Protein AF-A0AAD4GEZ9-F1 (afdb_monomer)

Secondary structure (DSSP, 8-state):
-HHHHHHHHHTTEE-----GGGEEEEEETTEEEEEE---TT-EEPP---SS-------

Solvent-accessible surface area (backbone atoms only — not comparable to full-atom values): 3854 Å² total; per-residue (Å²): 102,69,63,66,54,50,54,35,43,76,71,14,35,43,52,85,59,91,51,75,89,32,50,46,74,45,74,60,85,94,43,82,43,70,41,84,49,73,65,87,63,46,43,81,48,82,66,72,75,94,70,83,82,90,79,89,85,133

Structure (mmCIF, N/CA/C/O backbone):
data_AF-A0AAD4GEZ9-F1
#
_entry.id   AF-A0AAD4GEZ9-F1
#
loop_
_atom_site.group_PDB
_atom_site.id
_atom_site.type_symbol
_atom_site.label_atom_id
_atom_site.label_alt_id
_atom_site.label_comp_id
_atom_site.label_asym_id
_atom_site.label_entity_id
_atom_site.label_seq_id
_atom_site.pdbx_PDB_ins_code
_atom_site.Cartn_x
_atom_site.Cartn_y
_atom_site.Cartn_z
_atom_site.occupancy
_atom_site.B_iso_or_equiv
_atom_site.auth_seq_id
_atom_site.auth_comp_id
_atom_site.auth_asym_id
_atom_site.auth_atom_id
_atom_site.pdbx_PDB_model_num
ATOM 1 N N . MET A 1 1 ? -2.214 -1.998 7.285 1.00 55.78 1 MET A N 1
ATOM 2 C CA . MET A 1 1 ? -1.416 -1.594 6.100 1.00 55.78 1 MET A CA 1
ATOM 3 C C . MET A 1 1 ? -0.517 -2.722 5.600 1.00 55.78 1 MET A C 1
ATOM 5 O O . MET A 1 1 ? -0.592 -3.043 4.421 1.00 55.78 1 MET A O 1
ATOM 9 N N . PHE A 1 2 ? 0.283 -3.350 6.474 1.00 60.28 2 PHE A N 1
ATOM 10 C CA . PHE A 1 2 ? 1.197 -4.438 6.089 1.00 60.28 2 PHE A CA 1
ATOM 11 C C . PHE A 1 2 ? 0.508 -5.637 5.428 1.00 60.28 2 PHE A C 1
ATOM 13 O O . PHE A 1 2 ? 1.062 -6.197 4.492 1.00 60.28 2 PHE A O 1
ATOM 20 N N . GLU A 1 3 ? -0.711 -5.983 5.846 1.00 76.56 3 GLU A N 1
ATOM 21 C CA . GLU A 1 3 ? -1.432 -7.141 5.306 1.00 76.56 3 GLU A CA 1
ATOM 22 C C . GLU A 1 3 ? -1.854 -6.959 3.840 1.00 76.56 3 GLU A C 1
ATOM 24 O O . GLU A 1 3 ? -1.582 -7.825 3.018 1.00 76.56 3 GLU A O 1
ATOM 29 N N . GLY A 1 4 ? -2.397 -5.795 3.464 1.00 78.00 4 GLY A N 1
ATOM 30 C CA . GLY A 1 4 ? -2.758 -5.511 2.067 1.00 78.00 4 GLY A CA 1
ATOM 31 C C . GLY A 1 4 ? -1.549 -5.497 1.125 1.00 78.00 4 GLY A C 1
ATOM 32 O O . GLY A 1 4 ? -1.597 -6.078 0.042 1.00 78.00 4 GLY A O 1
ATOM 33 N N . HIS A 1 5 ? -0.433 -4.901 1.560 1.00 84.75 5 HIS A N 1
ATOM 34 C CA . HIS A 1 5 ? 0.823 -4.942 0.803 1.00 84.75 5 HIS A CA 1
ATOM 35 C C . HIS A 1 5 ? 1.386 -6.368 0.701 1.00 84.75 5 HIS A C 1
ATOM 37 O O . HIS A 1 5 ? 1.831 -6.784 -0.365 1.00 84.75 5 HIS A O 1
ATOM 43 N N . TYR A 1 6 ? 1.356 -7.132 1.796 1.00 84.88 6 TYR A N 1
ATOM 44 C CA . TYR A 1 6 ? 1.842 -8.510 1.825 1.00 84.88 6 TYR A CA 1
ATOM 45 C C . TYR A 1 6 ? 1.033 -9.429 0.900 1.00 84.88 6 TYR A C 1
ATOM 47 O O . TYR A 1 6 ? 1.616 -10.203 0.140 1.00 84.88 6 TYR A O 1
ATOM 55 N N . VAL A 1 7 ? -0.298 -9.297 0.898 1.00 87.62 7 VAL A N 1
ATOM 56 C CA . VAL A 1 7 ? -1.178 -10.020 -0.030 1.00 87.62 7 VAL A CA 1
ATOM 57 C C . VAL A 1 7 ? -0.854 -9.649 -1.474 1.00 87.62 7 VAL A C 1
ATOM 59 O O . VAL A 1 7 ? -0.700 -10.547 -2.300 1.00 87.62 7 VAL A O 1
ATOM 62 N N . ALA A 1 8 ? -0.690 -8.360 -1.787 1.00 87.06 8 ALA A N 1
ATOM 63 C CA . ALA A 1 8 ? -0.296 -7.922 -3.125 1.00 87.06 8 ALA A CA 1
ATOM 64 C C . ALA A 1 8 ? 1.041 -8.556 -3.552 1.00 87.06 8 ALA A C 1
ATOM 66 O O . ALA A 1 8 ? 1.126 -9.148 -4.628 1.00 87.06 8 ALA A O 1
ATOM 67 N N . TRP A 1 9 ? 2.045 -8.536 -2.672 1.00 88.25 9 TRP A N 1
ATOM 68 C CA . TRP A 1 9 ? 3.356 -9.131 -2.929 1.00 88.25 9 TRP A CA 1
ATOM 69 C C . TRP A 1 9 ? 3.282 -10.639 -3.203 1.00 88.25 9 TRP A C 1
ATOM 71 O O . TRP A 1 9 ? 3.865 -11.101 -4.183 1.00 88.25 9 TRP A O 1
ATOM 81 N N . LYS A 1 10 ? 2.510 -11.402 -2.413 1.00 89.75 10 LYS A N 1
ATOM 82 C CA . LYS A 1 10 ? 2.28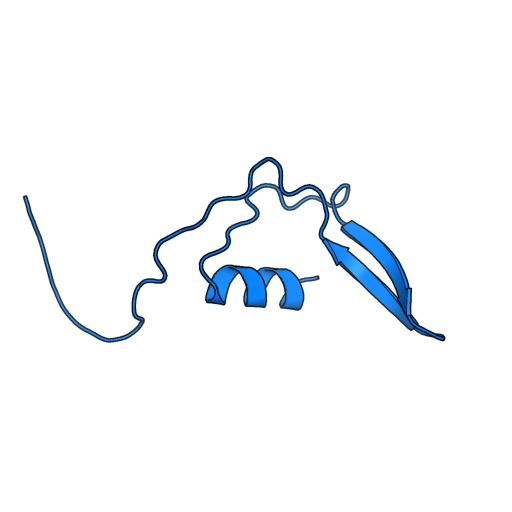9 -12.842 -2.653 1.00 89.75 10 LYS A CA 1
ATOM 83 C C . LYS A 1 10 ? 1.607 -13.138 -3.995 1.00 89.75 10 LYS A C 1
ATOM 85 O O . LYS A 1 10 ? 1.794 -14.220 -4.536 1.00 89.75 10 LYS A O 1
ATOM 90 N N . HIS A 1 11 ? 0.878 -12.177 -4.560 1.00 89.50 11 HIS A N 1
ATOM 91 C CA . HIS A 1 11 ? 0.284 -12.2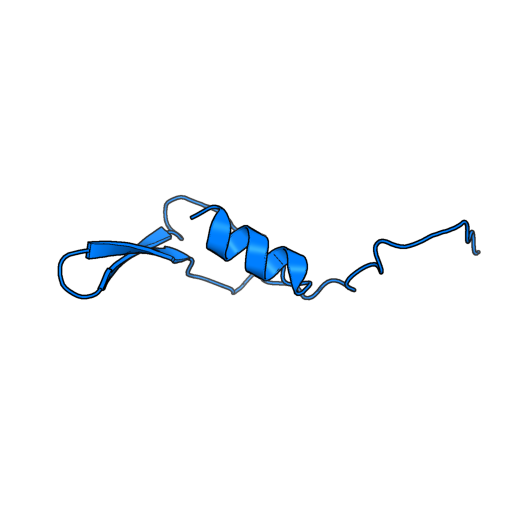67 -5.900 1.00 89.50 11 HIS A CA 1
ATOM 92 C C . HIS A 1 11 ? 1.167 -11.636 -6.992 1.00 89.50 11 HIS A C 1
ATOM 94 O O . HIS A 1 11 ? 0.692 -11.339 -8.091 1.00 89.50 11 HIS A O 1
ATOM 100 N N . GLY A 1 12 ? 2.451 -11.407 -6.700 1.00 92.38 12 GLY A N 1
ATOM 101 C CA . GLY A 1 12 ? 3.413 -10.848 -7.644 1.00 92.38 12 GLY A CA 1
ATOM 102 C C . GLY A 1 12 ? 3.198 -9.364 -7.927 1.00 92.38 12 GLY A C 1
ATOM 103 O O . GLY A 1 12 ? 3.677 -8.872 -8.940 1.00 92.38 12 GLY A O 1
ATOM 104 N N . ILE A 1 13 ? 2.473 -8.633 -7.081 1.00 91.94 13 ILE A N 1
ATOM 105 C CA . ILE A 1 13 ? 2.217 -7.199 -7.243 1.00 91.94 13 ILE A CA 1
ATOM 106 C C . ILE A 1 13 ? 3.117 -6.426 -6.281 1.00 91.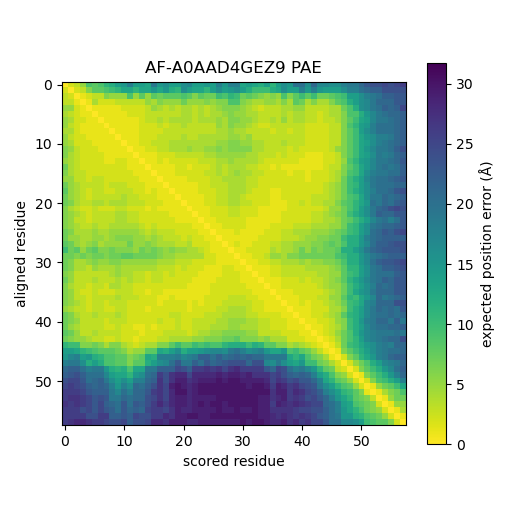94 13 ILE A C 1
ATOM 108 O O . ILE A 1 13 ? 2.990 -6.529 -5.063 1.00 91.94 13 ILE A O 1
ATOM 112 N N . GLN A 1 14 ? 4.009 -5.609 -6.830 1.00 92.81 14 GLN A N 1
ATOM 113 C CA . GLN A 1 14 ? 4.847 -4.691 -6.066 1.00 92.81 14 GLN A CA 1
ATOM 114 C C . GLN A 1 14 ? 4.340 -3.262 -6.251 1.00 92.81 14 GLN A C 1
ATOM 116 O O . GLN A 1 14 ? 4.348 -2.755 -7.369 1.00 92.81 14 GLN A O 1
ATOM 121 N N . HIS A 1 15 ? 3.937 -2.597 -5.163 1.00 92.56 15 HIS A N 1
ATOM 122 C CA . HIS A 1 15 ? 3.427 -1.217 -5.204 1.00 92.56 15 HIS A CA 1
ATOM 123 C C . HIS A 1 15 ? 4.511 -0.192 -5.579 1.00 92.56 15 HIS A C 1
ATOM 125 O O . HIS A 1 15 ? 4.265 0.747 -6.328 1.00 92.56 15 HIS A O 1
ATOM 131 N N . ARG A 1 16 ? 5.731 -0.398 -5.059 1.00 93.31 16 ARG A N 1
ATOM 132 C CA . ARG A 1 16 ? 6.954 0.411 -5.257 1.00 93.31 16 ARG A CA 1
ATOM 133 C C . ARG A 1 16 ? 6.919 1.875 -4.796 1.00 93.31 16 ARG A C 1
ATOM 135 O O . ARG A 1 16 ? 7.975 2.493 -4.776 1.00 93.31 16 ARG A O 1
ATOM 142 N N . ASP A 1 17 ? 5.774 2.390 -4.360 1.00 93.94 17 ASP A N 1
ATOM 143 C CA . ASP A 1 17 ? 5.663 3.725 -3.755 1.00 93.94 17 ASP A CA 1
ATOM 144 C C . ASP A 1 17 ? 4.868 3.687 -2.438 1.00 93.94 17 ASP A C 1
ATOM 146 O O . ASP A 1 17 ? 3.692 4.042 -2.377 1.00 93.94 17 ASP A O 1
ATOM 150 N N . I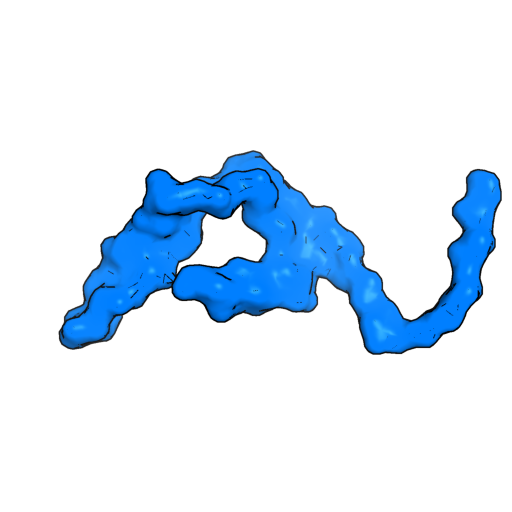LE A 1 18 ? 5.472 3.129 -1.384 1.00 91.19 18 ILE A N 1
ATOM 151 C CA . ILE A 1 18 ? 4.842 3.037 -0.059 1.00 91.19 18 ILE A CA 1
ATOM 152 C C . ILE A 1 18 ? 5.239 4.255 0.770 1.00 91.19 18 ILE A C 1
ATOM 154 O O . ILE A 1 18 ? 6.352 4.336 1.287 1.00 91.19 18 ILE A O 1
ATOM 158 N N . THR A 1 19 ? 4.299 5.182 0.925 1.00 92.31 19 THR A N 1
ATOM 159 C CA . THR A 1 19 ? 4.465 6.419 1.694 1.00 92.31 19 THR A CA 1
ATOM 160 C C . THR A 1 19 ? 3.207 6.702 2.525 1.00 92.31 19 THR A C 1
ATOM 162 O O . THR A 1 19 ? 2.132 6.193 2.197 1.00 92.31 19 THR A O 1
ATOM 165 N N . PRO A 1 20 ? 3.289 7.516 3.597 1.00 92.69 20 PRO A N 1
ATOM 166 C CA . PRO A 1 20 ? 2.108 7.885 4.380 1.00 92.69 20 PRO A CA 1
ATOM 167 C C . PRO A 1 20 ? 1.023 8.598 3.564 1.00 92.69 20 PRO A C 1
ATOM 169 O O . PRO A 1 20 ? -0.155 8.423 3.850 1.00 92.69 20 PRO A O 1
ATOM 172 N N . SER A 1 21 ? 1.399 9.368 2.536 1.00 94.88 21 SER A N 1
ATOM 173 C CA . SER A 1 21 ? 0.449 10.038 1.635 1.00 94.88 21 SER A CA 1
ATOM 174 C C . SER A 1 21 ? -0.354 9.064 0.773 1.00 94.88 21 SER A C 1
ATOM 176 O O . SER A 1 21 ? -1.465 9.395 0.373 1.00 94.88 21 SER A O 1
ATOM 178 N N . ASN A 1 22 ? 0.173 7.859 0.541 1.00 94.50 22 ASN A N 1
ATOM 179 C CA . ASN A 1 22 ? -0.502 6.801 -0.211 1.00 94.50 22 ASN A CA 1
ATOM 180 C C . ASN A 1 22 ? -1.341 5.883 0.696 1.00 94.50 22 ASN A C 1
ATOM 182 O O . ASN A 1 22 ? -1.870 4.868 0.242 1.00 94.50 22 ASN A O 1
ATOM 186 N N . LEU A 1 23 ? -1.486 6.224 1.983 1.00 92.88 23 LEU A N 1
ATOM 187 C CA . LEU A 1 23 ? -2.395 5.560 2.909 1.00 92.88 23 LEU A CA 1
ATOM 188 C C . LEU A 1 23 ? -3.601 6.459 3.185 1.00 92.88 23 LEU A C 1
ATOM 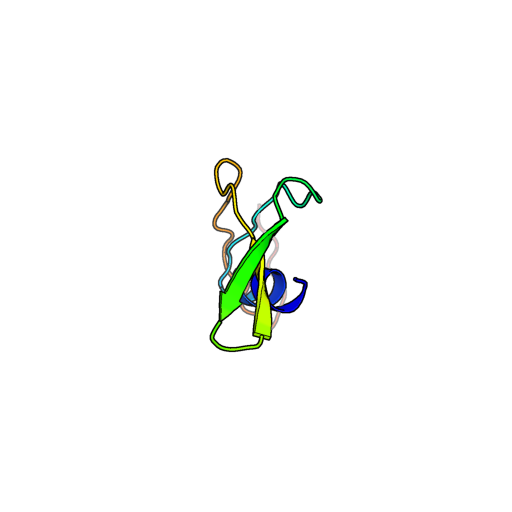190 O O . LEU A 1 23 ? -3.494 7.489 3.848 1.00 92.88 23 LEU A O 1
ATOM 194 N N . MET A 1 24 ? -4.767 6.025 2.726 1.00 94.94 24 MET A N 1
ATOM 195 C CA . MET A 1 24 ? -6.044 6.624 3.094 1.00 94.94 24 MET A CA 1
ATOM 196 C C . MET A 1 24 ? -6.769 5.772 4.129 1.00 94.94 24 MET A C 1
ATOM 198 O O . MET A 1 24 ? -6.385 4.637 4.409 1.00 94.94 24 MET A O 1
ATOM 202 N N . TYR A 1 25 ? -7.849 6.316 4.678 1.00 94.69 25 TYR A N 1
ATOM 203 C CA . TYR A 1 25 ? -8.732 5.608 5.591 1.00 94.69 25 TYR A CA 1
ATOM 204 C C . TYR A 1 25 ? -10.153 5.666 5.053 1.00 94.69 25 TYR A C 1
ATOM 206 O O . TYR A 1 25 ? -10.592 6.705 4.559 1.00 94.69 25 TYR A O 1
ATOM 214 N N . LYS A 1 26 ? -10.870 4.550 5.153 1.00 93.94 26 LYS A N 1
ATOM 215 C CA . LYS A 1 26 ? -12.313 4.500 4.917 1.00 93.94 26 LYS A CA 1
ATOM 216 C C . LYS A 1 26 ? -13.003 3.938 6.154 1.00 93.94 26 LYS A C 1
ATOM 218 O O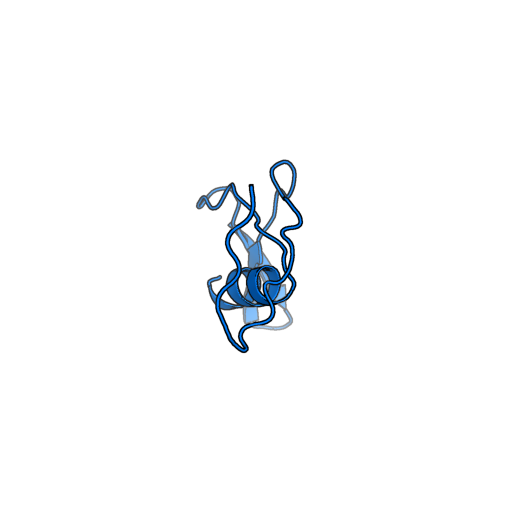 . LYS A 1 26 ? -12.413 3.133 6.874 1.00 93.94 26 LYS A O 1
ATOM 223 N N . MET A 1 27 ? -14.247 4.347 6.363 1.00 96.62 27 MET A N 1
ATOM 224 C CA . MET A 1 27 ? -15.125 3.678 7.318 1.00 96.62 27 MET A CA 1
ATOM 225 C C . MET A 1 27 ? -15.644 2.383 6.691 1.00 96.62 27 MET A C 1
ATOM 227 O O . MET A 1 27 ? -16.052 2.376 5.526 1.00 96.62 27 MET A O 1
ATOM 231 N N . ASP A 1 28 ? -15.610 1.304 7.458 1.00 94.12 28 ASP A N 1
ATOM 232 C CA . ASP A 1 28 ? -16.187 0.005 7.135 1.00 94.12 28 ASP A CA 1
ATOM 233 C C . ASP A 1 28 ? -17.100 -0.398 8.299 1.00 94.12 28 ASP A C 1
ATOM 235 O O . ASP A 1 28 ? -16.661 -0.951 9.304 1.00 94.12 28 ASP A O 1
ATOM 239 N N . GLY A 1 29 ? -18.366 0.026 8.223 1.00 95.06 29 GLY A N 1
ATOM 240 C CA . GLY A 1 29 ? -19.261 0.029 9.381 1.00 95.06 29 GLY A CA 1
ATOM 241 C C . GLY A 1 29 ? -18.776 1.007 10.455 1.00 95.06 29 GLY A C 1
ATOM 242 O O . GLY A 1 29 ? -18.601 2.195 10.175 1.00 95.06 29 GLY A O 1
ATOM 243 N N . ASP A 1 30 ? -18.553 0.488 11.662 1.00 97.00 30 ASP A N 1
ATOM 244 C CA . ASP A 1 30 ? -18.033 1.248 12.806 1.00 97.00 30 ASP A CA 1
ATOM 245 C C . ASP A 1 30 ? -16.492 1.246 12.875 1.00 97.00 30 ASP A C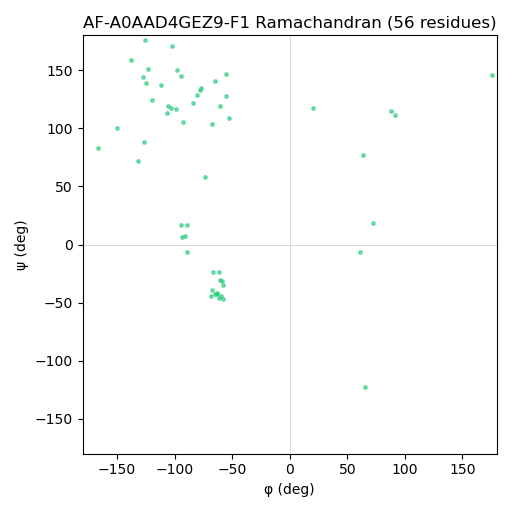 1
ATOM 247 O O . ASP A 1 30 ? -15.907 1.968 13.685 1.00 97.00 30 ASP A O 1
ATOM 251 N N . ASP A 1 31 ? -15.823 0.478 12.008 1.00 95.69 31 ASP A N 1
ATOM 252 C CA . ASP A 1 31 ? -14.369 0.357 11.984 1.00 95.69 31 ASP A CA 1
ATOM 253 C C . ASP A 1 31 ? -13.728 1.327 10.983 1.00 95.69 31 ASP A C 1
ATOM 255 O O . ASP A 1 31 ? -14.244 1.587 9.894 1.00 95.69 31 ASP A O 1
ATOM 259 N N . MET A 1 32 ? -12.543 1.840 11.322 1.00 95.38 32 MET A N 1
ATOM 260 C CA . MET A 1 32 ? -11.705 2.603 10.395 1.00 95.38 32 MET A CA 1
ATOM 261 C C . MET A 1 32 ? -10.617 1.697 9.820 1.00 95.38 32 MET A C 1
ATOM 263 O O . MET A 1 32 ? -9.725 1.248 10.541 1.00 95.38 32 MET A O 1
ATOM 267 N N . VAL A 1 33 ? -10.643 1.472 8.506 1.00 92.88 33 VAL A N 1
ATOM 268 C CA . VAL A 1 33 ? -9.675 0.606 7.819 1.00 92.88 33 VAL A CA 1
ATOM 269 C C . VAL A 1 33 ? -8.754 1.410 6.908 1.00 92.88 33 VAL A C 1
ATOM 271 O O . VAL A 1 33 ? -9.182 2.308 6.180 1.00 92.88 33 VAL A O 1
ATOM 274 N N . GLY A 1 34 ? -7.462 1.078 6.942 1.00 92.12 34 GLY A N 1
ATOM 275 C CA . GLY A 1 34 ? -6.455 1.684 6.072 1.00 92.12 34 GLY A CA 1
ATOM 276 C C . GLY A 1 34 ? -6.501 1.103 4.657 1.00 92.12 34 GLY A C 1
ATOM 277 O O . GLY A 1 34 ? -6.510 -0.116 4.484 1.00 92.12 34 GLY A O 1
ATOM 278 N N . VAL A 1 35 ? -6.472 1.970 3.649 1.00 92.06 35 VAL A N 1
ATOM 279 C CA . VAL A 1 35 ? -6.508 1.636 2.222 1.00 92.06 35 VAL A CA 1
ATOM 280 C C . VAL A 1 35 ? -5.241 2.162 1.558 1.00 92.06 35 VAL A C 1
ATOM 282 O O . VAL A 1 35 ? -4.942 3.351 1.640 1.00 92.06 35 VAL A O 1
ATOM 285 N N . LEU A 1 36 ? -4.503 1.271 0.898 1.00 93.06 36 LEU A N 1
ATOM 286 C CA . LEU A 1 36 ? -3.353 1.642 0.077 1.00 93.06 36 LEU A CA 1
ATOM 287 C C . LEU A 1 36 ? -3.845 2.130 -1.293 1.00 93.06 36 LEU A C 1
ATOM 289 O O . LEU A 1 36 ? -4.648 1.445 -1.931 1.00 93.06 36 LEU A O 1
ATOM 293 N N . ILE A 1 37 ? -3.385 3.305 -1.716 1.00 92.50 37 ILE A N 1
ATOM 294 C CA . ILE A 1 37 ? -3.770 3.970 -2.967 1.00 92.50 37 ILE A CA 1
ATOM 295 C C . ILE A 1 37 ? -2.536 4.323 -3.811 1.00 92.50 37 ILE A C 1
ATOM 297 O O . ILE A 1 37 ? -1.411 4.176 -3.353 1.00 92.50 37 ILE A O 1
ATOM 301 N N . ASP A 1 38 ? -2.776 4.852 -5.014 1.00 93.50 38 ASP A N 1
ATOM 302 C CA . ASP A 1 38 ? -1.755 5.315 -5.967 1.00 93.50 38 ASP A CA 1
ATOM 303 C C . ASP A 1 38 ? -0.822 4.209 -6.496 1.00 93.50 38 ASP A C 1
ATOM 305 O O . ASP A 1 38 ? 0.343 4.068 -6.136 1.00 93.50 38 ASP A O 1
ATOM 309 N N . PHE A 1 39 ? -1.356 3.427 -7.437 1.00 92.75 39 PHE A N 1
ATOM 310 C CA . PHE A 1 39 ? -0.664 2.297 -8.057 1.00 92.75 39 PHE A CA 1
ATOM 311 C C . PHE A 1 39 ? 0.136 2.692 -9.312 1.00 92.75 39 PHE A C 1
ATOM 313 O O . PHE A 1 39 ? 0.514 1.817 -10.090 1.00 92.75 39 PHE A O 1
ATOM 320 N N . ASN A 1 40 ? 0.427 3.977 -9.534 1.00 94.25 40 ASN A N 1
ATOM 321 C CA . ASN A 1 40 ? 1.089 4.444 -10.760 1.00 94.25 40 ASN A CA 1
ATOM 322 C C . ASN A 1 40 ? 2.484 3.834 -10.972 1.00 94.25 40 ASN A C 1
ATOM 324 O O . ASN A 1 40 ? 2.903 3.604 -12.107 1.00 94.25 40 ASN A O 1
ATOM 328 N N . PHE A 1 41 ? 3.188 3.515 -9.885 1.00 92.94 41 PHE A N 1
ATOM 329 C CA . PHE A 1 41 ? 4.480 2.836 -9.938 1.00 92.94 41 PHE A CA 1
ATOM 330 C C . PHE A 1 41 ? 4.376 1.318 -9.809 1.00 92.94 41 PHE A C 1
ATOM 332 O O . PHE A 1 41 ? 5.412 0.660 -9.759 1.00 92.94 41 P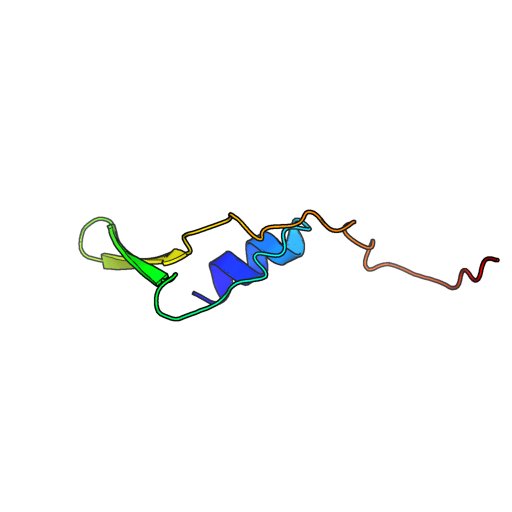HE A O 1
ATOM 339 N N . THR A 1 42 ? 3.182 0.732 -9.790 1.00 94.12 42 THR A N 1
ATOM 340 C CA . THR A 1 42 ? 3.027 -0.706 -9.557 1.00 94.12 42 THR A CA 1
ATOM 341 C C . THR A 1 42 ? 3.636 -1.544 -10.675 1.00 94.12 42 THR A C 1
ATOM 343 O O . THR A 1 42 ? 3.520 -1.226 -11.858 1.00 94.12 42 THR A O 1
ATOM 346 N N . GLN A 1 43 ? 4.272 -2.652 -10.299 1.00 94.06 43 GLN A N 1
ATOM 347 C CA . GLN A 1 43 ? 4.779 -3.652 -11.232 1.00 94.06 43 GLN A CA 1
ATOM 348 C C . GLN A 1 43 ? 4.277 -5.044 -10.875 1.00 94.06 43 GLN A C 1
ATOM 350 O O . GLN A 1 43 ? 4.171 -5.404 -9.702 1.00 94.06 43 GLN A O 1
ATOM 355 N N . ARG A 1 44 ? 4.011 -5.840 -11.915 1.00 91.44 44 ARG A N 1
ATOM 356 C CA . ARG A 1 44 ? 3.919 -7.289 -11.774 1.00 91.44 44 ARG A CA 1
ATOM 357 C C . ARG A 1 44 ? 5.315 -7.884 -11.858 1.00 91.44 44 ARG A C 1
ATOM 359 O O . ARG A 1 44 ? 5.999 -7.717 -12.863 1.00 91.44 44 ARG A O 1
ATOM 366 N N . CYS A 1 45 ? 5.705 -8.597 -10.820 1.00 84.81 45 CYS A N 1
ATOM 367 C CA . CYS A 1 45 ? 6.857 -9.476 -10.833 1.00 84.81 45 CYS A CA 1
ATOM 368 C C . CYS A 1 45 ? 6.384 -10.907 -11.071 1.00 84.81 45 CYS A C 1
ATOM 370 O O . CYS A 1 45 ? 5.271 -11.272 -10.686 1.00 84.81 45 CYS A O 1
ATOM 372 N N . ALA A 1 46 ? 7.234 -11.718 -11.702 1.00 77.25 46 ALA A N 1
ATOM 373 C CA . ALA A 1 46 ? 7.026 -13.155 -11.692 1.00 77.25 46 ALA A CA 1
ATOM 374 C C . ALA A 1 46 ? 6.940 -13.599 -10.228 1.00 77.25 46 ALA A C 1
ATOM 376 O O . ALA A 1 46 ? 7.803 -13.242 -9.420 1.00 77.25 46 ALA A O 1
ATOM 377 N N . ILE A 1 47 ? 5.877 -14.321 -9.884 1.00 71.38 47 ILE A N 1
ATOM 378 C CA . ILE A 1 47 ? 5.835 -15.042 -8.619 1.00 71.38 47 ILE A CA 1
ATOM 379 C C . ILE A 1 47 ? 6.892 -16.123 -8.801 1.00 71.38 47 ILE A C 1
ATOM 381 O O . ILE A 1 47 ? 6.707 -17.033 -9.603 1.00 71.38 47 ILE A O 1
ATOM 385 N N . GLY A 1 48 ? 8.057 -15.942 -8.181 1.00 58.22 48 GLY A N 1
ATOM 386 C CA . GLY A 1 48 ? 9.013 -17.030 -8.091 1.00 58.22 48 GLY A CA 1
ATOM 387 C C . GLY A 1 48 ? 8.316 -18.135 -7.321 1.00 58.22 48 GLY A C 1
ATOM 388 O O . GLY A 1 48 ? 7.883 -17.891 -6.194 1.00 58.22 48 GLY A O 1
ATOM 389 N N . ASP A 1 49 ? 8.153 -19.297 -7.948 1.00 50.69 49 ASP A N 1
ATOM 390 C CA . ASP A 1 49 ? 7.730 -20.500 -7.252 1.00 50.69 49 ASP A CA 1
ATOM 391 C C . ASP A 1 49 ? 8.699 -20.674 -6.077 1.00 50.69 49 ASP A C 1
ATOM 393 O O . ASP A 1 49 ? 9.889 -20.933 -6.270 1.00 50.69 49 ASP A O 1
ATOM 397 N N . GLU A 1 50 ? 8.237 -20.444 -4.848 1.00 58.75 50 GLU A N 1
ATOM 398 C CA . GLU A 1 50 ? 9.025 -20.739 -3.652 1.00 58.75 50 GLU A CA 1
ATOM 399 C C . GLU A 1 50 ? 9.066 -22.262 -3.447 1.00 58.75 50 GLU A C 1
ATOM 401 O O . GLU A 1 50 ? 8.659 -22.747 -2.403 1.00 58.75 50 GLU A O 1
ATOM 406 N N . GLU A 1 51 ? 9.564 -23.014 -4.437 1.00 49.09 51 GLU A N 1
ATOM 407 C CA . GLU A 1 51 ? 10.017 -24.401 -4.317 1.00 49.09 51 GLU A CA 1
ATOM 408 C C . GLU A 1 51 ? 11.153 -24.699 -5.324 1.00 49.09 51 GLU A C 1
ATOM 410 O O . GLU A 1 51 ? 10.925 -24.996 -6.490 1.00 49.09 51 GLU A O 1
ATOM 415 N N . GLY A 1 52 ? 12.401 -24.692 -4.833 1.00 41.47 52 GLY A N 1
ATOM 416 C CA . GLY A 1 52 ? 13.449 -25.615 -5.294 1.00 41.47 52 GLY A CA 1
ATOM 417 C C . GLY A 1 52 ? 14.334 -25.239 -6.497 1.00 41.47 52 GLY A C 1
ATOM 418 O O . GLY A 1 52 ? 13.935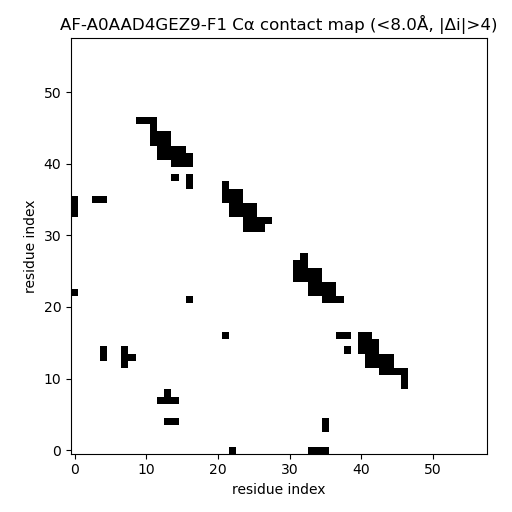 -25.332 -7.646 1.00 41.47 52 GLY A O 1
ATOM 419 N N . GLY A 1 53 ? 15.633 -25.057 -6.219 1.00 36.91 53 GLY A N 1
ATOM 420 C CA . GLY A 1 53 ? 16.695 -25.645 -7.052 1.00 36.91 53 GLY A CA 1
ATOM 421 C C . GLY A 1 53 ? 17.260 -24.826 -8.222 1.00 36.91 53 GLY A C 1
ATOM 422 O O . GLY A 1 53 ? 16.636 -24.658 -9.256 1.00 36.91 53 GLY A O 1
ATOM 423 N N . ALA A 1 54 ? 18.522 -24.417 -8.052 1.00 47.38 54 ALA A N 1
ATOM 424 C CA . ALA A 1 54 ? 19.579 -24.230 -9.056 1.00 47.38 54 ALA A CA 1
ATOM 425 C C . ALA A 1 54 ? 19.196 -24.067 -10.547 1.00 47.38 54 ALA A C 1
ATOM 427 O O . ALA A 1 54 ? 18.824 -25.020 -11.223 1.00 47.38 54 ALA A O 1
ATOM 428 N N . GLY A 1 55 ? 19.530 -22.903 -11.115 1.00 34.81 55 GLY A N 1
ATOM 429 C CA . GLY A 1 55 ? 19.534 -22.711 -12.565 1.00 34.81 55 GLY A CA 1
ATOM 430 C C . GLY A 1 55 ? 20.242 -21.434 -13.004 1.00 34.81 55 GLY A C 1
ATOM 431 O O . GLY A 1 55 ? 19.599 -20.422 -13.247 1.00 34.81 55 GLY A O 1
ATOM 432 N N . ARG A 1 56 ? 21.578 -21.484 -13.120 1.00 48.72 56 ARG A N 1
ATOM 433 C CA . ARG A 1 56 ? 22.358 -20.553 -13.961 1.00 48.72 56 ARG A CA 1
ATOM 434 C C . ARG A 1 56 ? 21.828 -20.586 -15.395 1.00 48.72 56 ARG A C 1
ATOM 436 O O . ARG A 1 56 ? 21.525 -21.679 -15.865 1.00 48.72 56 ARG A O 1
ATOM 443 N N . GLN A 1 57 ? 21.880 -19.447 -16.088 1.00 39.84 57 GLN A N 1
ATOM 444 C CA . GLN A 1 57 ? 22.063 -19.290 -17.545 1.00 39.84 57 GLN A CA 1
ATOM 445 C C . GLN A 1 57 ? 21.947 -17.794 -17.890 1.00 39.84 57 GLN A C 1
ATOM 447 O O . GLN A 1 57 ? 21.146 -17.111 -17.263 1.00 39.84 57 GLN A O 1
ATOM 452 N N . HIS A 1 58 ? 22.648 -17.208 -18.858 1.00 37.38 58 HIS A N 1
ATOM 453 C CA . HIS A 1 58 ? 23.862 -17.518 -19.616 1.00 37.38 58 HIS A CA 1
ATOM 454 C C . HIS A 1 58 ? 24.273 -16.190 -20.279 1.00 37.38 58 HIS A C 1
ATOM 456 O O . HIS A 1 58 ? 23.351 -15.389 -20.560 1.00 37.38 58 HIS A O 1
#

Foldseek 3Di:
DVVVQVVCVQQQKHQPDDDPVQWDWDDDDPDIDIDGHDSVVIDRDPNPPPDDDDDDDD

InterPro domains:
  IPR000719 Protein kinase domain [PS50011] (1-58)
  IPR011009 Protein kinase-like domain superfamily [SSF56112] (3-45)

Sequence (58 aa):
MFEGHYVAWKHGIQHRDITPSNLMYKMDGDDMVGVLIDFNFTQRCAIGDEEGGAGRQH

Nearest PDB structures (foldseek):
  4tyh-assembly1_A  TM=7.179E-01  e=5.198E-02  Homo sapiens
  6tca-assembly4_G  TM=7.009E-01  e=5.198E-02  Homo sapiens
  8omv-assembly3_E-2  TM=7.394E-01  e=4.228E-02  Homo sapiens
  6yid-assembly1_A  TM=7.409E-01  e=5.569E-02  Homo sapiens
  6tca-assembly1_A  TM=7.230E-01  e=8.416E-02  Homo sapiens

pLDDT: mean 81.17, std 19.11, range [34.81, 97.0]

Mean predicted aligned error: 9.09 Å

Organism: NCBI:txid1328754

Radius of gyration: 15.7 Å; Cα contacts (8 Å, |Δi|>4): 60; chains: 1; bounding box: 43×36×32 Å